Protein AF-A0A6G6KE90-F1 (afdb_monomer)

Solvent-accessible surface area (backbone atoms only — not comparable to full-atom values): 4720 Å² total; per-residue (Å²): 133,83,78,92,48,72,71,69,56,68,75,44,53,74,67,52,49,54,52,49,51,51,53,51,48,56,49,41,64,72,77,41,68,82,75,59,77,77,58,83,64,53,62,57,53,52,51,53,54,47,53,34,42,76,70,70,67,54,85,83,71,56,71,67,57,46,53,52,52,56,63,71,64,68,122

pLDDT: mean 87.87, std 12.54, range [43.69, 97.56]

Structure (mmCIF, N/CA/C/O backbone):
data_AF-A0A6G6KE90-F1
#
_entry.id   AF-A0A6G6KE90-F1
#
loop_
_atom_site.group_PDB
_atom_site.id
_atom_site.type_symbol
_atom_site.label_atom_id
_atom_site.label_alt_id
_atom_site.label_comp_id
_atom_site.label_asym_id
_atom_site.label_entity_id
_atom_site.label_seq_id
_atom_site.pdbx_PDB_ins_code
_atom_site.Cartn_x
_atom_site.Cartn_y
_atom_site.Cartn_z
_atom_site.occupancy
_atom_site.B_iso_or_equiv
_atom_site.auth_seq_id
_atom_site.auth_comp_id
_atom_site.auth_asym_id
_atom_site.auth_atom_id
_atom_site.pdbx_PDB_model_num
ATOM 1 N N . MET A 1 1 ? -0.407 -2.302 27.681 1.00 43.69 1 MET A N 1
ATOM 2 C CA . MET A 1 1 ? -1.308 -1.912 26.576 1.00 43.69 1 MET A CA 1
ATOM 3 C C . MET A 1 1 ? -1.981 -3.180 26.091 1.00 43.69 1 MET A C 1
ATOM 5 O O . MET A 1 1 ? -1.265 -4.148 25.869 1.00 43.69 1 MET A O 1
ATOM 9 N N . SER A 1 2 ? -3.314 -3.218 26.032 1.00 62.41 2 SER A N 1
ATOM 10 C CA . SER A 1 2 ? -4.014 -4.379 25.468 1.00 62.41 2 SER A CA 1
ATOM 11 C C . SER A 1 2 ? -3.839 -4.380 23.951 1.00 62.41 2 SER A C 1
ATOM 13 O O . SER A 1 2 ? -3.799 -3.310 23.341 1.00 62.41 2 SER A O 1
ATOM 15 N N . ALA A 1 3 ? -3.682 -5.559 23.357 1.00 77.88 3 ALA A N 1
ATOM 16 C CA . ALA A 1 3 ? -3.641 -5.702 21.907 1.00 77.88 3 ALA A CA 1
ATOM 17 C C . ALA A 1 3 ? -5.011 -5.347 21.308 1.00 77.88 3 ALA A C 1
ATOM 19 O O . ALA A 1 3 ? -6.035 -5.623 21.931 1.00 77.88 3 ALA A O 1
ATOM 20 N N . LEU A 1 4 ? -5.016 -4.755 20.108 1.00 82.75 4 LEU A N 1
ATOM 21 C CA . LEU A 1 4 ? -6.239 -4.488 19.350 1.00 82.75 4 LEU A CA 1
ATOM 22 C C . LEU A 1 4 ? -6.925 -5.827 19.028 1.00 82.75 4 LEU A C 1
ATOM 24 O O . LEU A 1 4 ? -6.346 -6.657 18.322 1.00 82.75 4 LEU A O 1
ATOM 28 N N . ALA A 1 5 ? -8.126 -6.050 19.555 1.00 87.69 5 ALA A N 1
ATOM 29 C CA . ALA A 1 5 ? -8.902 -7.263 19.332 1.00 87.69 5 ALA A CA 1
ATOM 30 C C . ALA A 1 5 ? -9.916 -7.071 18.189 1.00 87.69 5 ALA A C 1
ATOM 32 O O . ALA A 1 5 ? -10.346 -5.948 17.921 1.00 87.69 5 ALA A O 1
ATOM 33 N N . PRO A 1 6 ? -10.369 -8.153 17.526 1.00 88.94 6 PRO A N 1
ATOM 34 C CA . PRO A 1 6 ? -11.404 -8.060 16.493 1.00 88.94 6 PRO A CA 1
ATOM 35 C C . PRO A 1 6 ? -12.679 -7.348 16.973 1.00 88.94 6 PRO A C 1
ATOM 37 O O . PRO A 1 6 ? -13.213 -6.504 16.255 1.00 88.94 6 PRO A O 1
ATOM 40 N N . ALA A 1 7 ? -13.098 -7.607 18.217 1.00 89.75 7 ALA A N 1
ATOM 41 C CA . ALA A 1 7 ? -14.266 -6.980 18.836 1.00 89.75 7 ALA A CA 1
ATOM 42 C C . ALA A 1 7 ? -14.149 -5.445 18.947 1.00 89.75 7 ALA A C 1
ATOM 44 O O . ALA A 1 7 ? -15.157 -4.743 18.871 1.00 89.75 7 ALA A O 1
ATOM 45 N N . ASP A 1 8 ? -12.931 -4.905 19.066 1.00 88.12 8 ASP A N 1
ATOM 46 C CA . ASP A 1 8 ? -12.705 -3.454 19.106 1.00 88.12 8 ASP A CA 1
ATOM 47 C C . ASP A 1 8 ? -12.998 -2.806 17.745 1.00 88.12 8 ASP A C 1
ATOM 49 O O . ASP A 1 8 ? -13.464 -1.672 17.675 1.00 88.12 8 ASP A O 1
ATOM 53 N N . ILE A 1 9 ? -12.755 -3.536 16.650 1.00 92.62 9 ILE A N 1
ATOM 54 C CA . ILE A 1 9 ? -12.999 -3.077 15.276 1.00 92.62 9 ILE A CA 1
ATOM 55 C C . ILE A 1 9 ? -14.465 -3.288 14.888 1.00 92.62 9 ILE A C 1
ATOM 57 O O . ILE A 1 9 ? -15.036 -2.484 14.152 1.00 92.62 9 ILE A O 1
ATOM 61 N N . GLU A 1 10 ? -15.091 -4.365 15.368 1.00 94.06 10 GLU A N 1
ATOM 62 C CA . GLU A 1 10 ? -16.485 -4.694 15.058 1.00 94.06 10 GLU A CA 1
ATOM 63 C C . GLU A 1 10 ? -17.449 -3.572 15.450 1.00 94.06 10 GLU A C 1
ATOM 65 O O . GLU A 1 10 ? -18.334 -3.236 14.662 1.00 94.06 10 GLU A O 1
ATOM 70 N N . ASN A 1 11 ? -17.195 -2.928 16.590 1.00 92.81 11 ASN A N 1
ATOM 71 C CA . ASN A 1 11 ? -18.001 -1.822 17.106 1.00 92.81 11 ASN A CA 1
ATOM 72 C C . ASN A 1 11 ? -17.753 -0.475 16.402 1.00 92.81 11 ASN A C 1
ATOM 74 O O . ASN A 1 11 ? -18.511 0.467 16.619 1.00 92.81 11 ASN A O 1
ATOM 78 N N . MET A 1 12 ? -16.725 -0.366 15.552 1.00 95.44 12 MET A N 1
ATOM 79 C CA . MET A 1 12 ? -16.443 0.857 14.798 1.00 95.44 12 MET A CA 1
ATOM 80 C C . MET A 1 12 ? -17.388 1.012 13.607 1.00 95.44 12 MET A C 1
ATOM 82 O O . MET A 1 12 ? -17.563 0.092 12.795 1.00 95.44 12 MET A O 1
ATOM 86 N N . THR A 1 13 ? -17.883 2.231 13.423 1.00 97.12 13 THR A N 1
ATOM 87 C CA . THR A 1 13 ? -18.489 2.689 12.172 1.00 97.12 13 THR A CA 1
ATOM 88 C C . THR A 1 13 ? -17.495 2.584 11.012 1.00 97.12 13 THR A C 1
ATOM 90 O O . THR A 1 13 ? -16.276 2.541 11.190 1.00 97.12 13 THR A O 1
ATOM 93 N N . THR A 1 14 ? -17.994 2.604 9.773 1.00 96.94 14 THR A N 1
ATOM 94 C CA . THR A 1 14 ? -17.125 2.615 8.584 1.00 96.94 14 THR A CA 1
ATOM 95 C C . THR A 1 14 ? -16.138 3.785 8.598 1.00 96.94 14 THR A C 1
ATOM 97 O O . THR A 1 14 ? -14.980 3.606 8.227 1.00 96.94 14 THR A O 1
ATOM 100 N N . GLN A 1 15 ? -16.569 4.967 9.048 1.00 97.56 15 GLN A N 1
ATOM 101 C CA . GLN A 1 15 ? -15.705 6.143 9.140 1.00 97.56 15 GLN A CA 1
ATOM 102 C C . GLN A 1 15 ? -14.562 5.923 10.136 1.00 97.56 15 GLN A C 1
ATOM 104 O O . GLN A 1 15 ? -13.407 6.184 9.802 1.00 97.56 15 GLN A O 1
ATOM 109 N N . GLU A 1 16 ? -14.867 5.399 11.322 1.00 96.44 16 GLU A N 1
ATOM 110 C CA . GLU A 1 16 ? -13.864 5.105 12.351 1.00 96.44 16 GLU A CA 1
ATOM 111 C C . GLU A 1 16 ? -12.877 4.034 11.882 1.00 96.44 16 GLU A C 1
ATOM 113 O O . GLU A 1 16 ? -11.672 4.195 12.065 1.00 96.44 16 GLU A O 1
ATOM 118 N N . ARG A 1 17 ? -13.345 2.992 11.180 1.00 95.94 17 ARG A N 1
ATOM 119 C CA . ARG A 1 17 ? -12.455 1.976 10.591 1.00 95.94 17 ARG A CA 1
ATOM 120 C C . ARG A 1 17 ? -11.486 2.583 9.580 1.00 95.94 17 ARG A C 1
ATOM 122 O O . ARG A 1 17 ? -10.301 2.263 9.608 1.00 95.94 17 ARG A O 1
ATOM 129 N N . LEU A 1 18 ? -11.964 3.471 8.707 1.00 97.06 18 LEU A N 1
ATOM 130 C CA . LEU A 1 18 ? -11.111 4.150 7.725 1.00 97.06 18 LEU A CA 1
ATOM 131 C C . LEU A 1 18 ? -10.076 5.058 8.404 1.00 97.06 18 LEU A C 1
ATOM 133 O O . LEU A 1 18 ? -8.913 5.071 8.007 1.00 97.06 18 LEU A O 1
ATOM 137 N N . GLN A 1 19 ? -10.470 5.778 9.456 1.00 96.44 19 GLN A N 1
ATOM 138 C CA . GLN A 1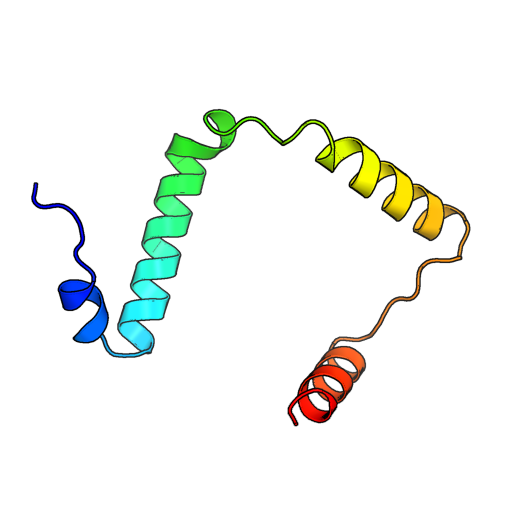 19 ? -9.546 6.595 10.246 1.00 96.44 19 GLN A CA 1
ATOM 139 C C . GLN A 1 19 ? -8.507 5.736 10.977 1.00 96.44 19 GLN A C 1
ATOM 141 O O . GLN A 1 19 ? -7.320 6.062 10.956 1.00 96.44 19 GLN A O 1
ATOM 146 N N . ALA A 1 20 ? -8.925 4.616 11.570 1.00 94.50 20 ALA A N 1
ATOM 147 C CA . ALA A 1 20 ? -8.027 3.665 12.213 1.00 94.50 20 ALA A CA 1
ATOM 148 C C . ALA A 1 20 ? -7.022 3.075 11.210 1.00 94.50 20 ALA A C 1
ATOM 150 O O . ALA A 1 20 ? -5.828 3.032 11.502 1.00 94.50 20 ALA A O 1
ATOM 151 N N . MET A 1 21 ? -7.469 2.701 10.002 1.00 95.12 21 MET A N 1
ATOM 152 C CA . MET A 1 21 ? -6.584 2.249 8.921 1.00 95.12 21 MET A CA 1
ATOM 153 C C . MET A 1 21 ? -5.527 3.301 8.566 1.00 95.12 21 MET A C 1
ATOM 155 O O . MET A 1 21 ? -4.354 2.959 8.437 1.00 95.12 21 MET A O 1
ATOM 159 N N . GLU A 1 22 ? -5.912 4.573 8.450 1.00 95.56 22 GLU A N 1
ATOM 160 C CA . GLU A 1 22 ? -4.985 5.666 8.126 1.00 95.56 22 GLU A CA 1
ATOM 161 C C . GLU A 1 22 ? -3.951 5.904 9.239 1.00 95.56 22 GLU A C 1
ATOM 163 O O . GLU A 1 22 ? -2.767 6.118 8.971 1.00 95.56 22 GLU A O 1
ATOM 168 N N . LEU A 1 23 ? -4.376 5.850 10.505 1.00 93.44 23 LEU A N 1
ATOM 169 C CA . LEU A 1 23 ? -3.478 5.991 11.653 1.00 93.44 23 LEU A CA 1
ATOM 170 C C . LEU A 1 23 ? -2.478 4.833 11.734 1.00 93.44 23 LEU A C 1
ATOM 172 O O 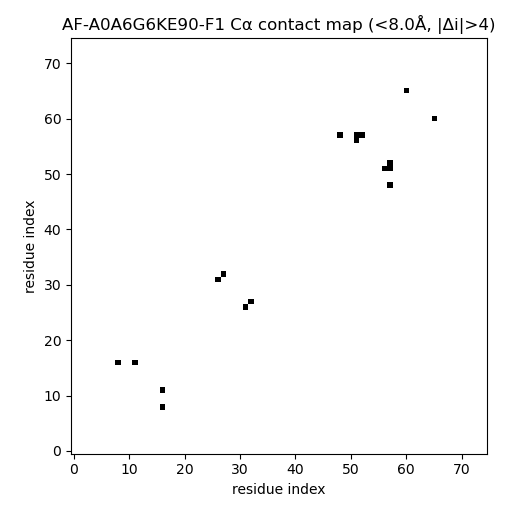. LEU A 1 23 ? -1.279 5.070 11.904 1.00 93.44 23 LEU A O 1
ATOM 176 N N . LEU A 1 24 ? -2.955 3.598 11.554 1.00 90.88 24 LEU A N 1
ATOM 177 C CA . LEU A 1 24 ? -2.106 2.408 11.496 1.00 90.88 24 LEU A CA 1
ATOM 178 C C . LEU A 1 24 ? -1.105 2.506 10.344 1.00 90.88 24 LEU A C 1
ATOM 180 O O . LEU A 1 24 ? 0.089 2.288 10.545 1.00 90.88 24 LEU A O 1
ATOM 184 N N . TRP A 1 25 ? -1.565 2.902 9.156 1.00 91.19 25 TRP A N 1
ATOM 185 C CA . TRP A 1 25 ? -0.708 3.082 7.989 1.00 91.19 25 TRP A CA 1
ATOM 186 C C . TRP A 1 25 ? 0.402 4.107 8.243 1.00 91.19 25 TRP A C 1
ATOM 188 O O . TRP A 1 25 ? 1.570 3.834 7.969 1.00 91.19 25 TRP A O 1
ATOM 198 N N . LYS A 1 26 ? 0.072 5.263 8.834 1.00 90.56 26 LYS A N 1
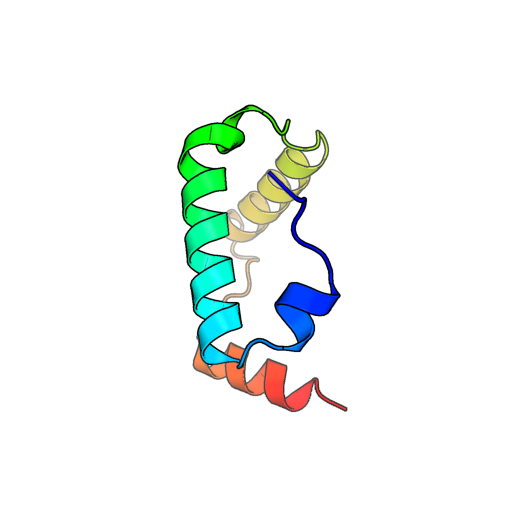ATOM 199 C CA . LYS A 1 26 ? 1.057 6.292 9.205 1.00 90.56 26 LYS A CA 1
ATOM 200 C C . LYS A 1 26 ? 2.095 5.792 10.205 1.00 90.56 26 LYS A C 1
ATOM 202 O O . LYS A 1 26 ? 3.258 6.169 10.085 1.00 90.56 26 LYS A O 1
ATOM 207 N N . SER A 1 27 ? 1.695 4.981 11.183 1.00 88.38 27 SER A N 1
ATOM 208 C CA . SER A 1 27 ? 2.630 4.383 12.143 1.00 88.38 27 SER A CA 1
ATOM 209 C C . SER A 1 27 ? 3.572 3.394 11.452 1.00 88.38 27 SER A C 1
ATOM 211 O O . SER A 1 27 ? 4.790 3.540 11.545 1.00 88.38 27 SER A O 1
ATOM 213 N N . LEU A 1 28 ? 3.031 2.465 10.658 1.00 86.25 28 LEU A N 1
ATOM 214 C CA . LEU A 1 28 ? 3.827 1.481 9.915 1.00 86.25 28 LEU A CA 1
ATOM 215 C C . LEU A 1 28 ? 4.804 2.140 8.933 1.00 86.25 28 LEU A C 1
ATOM 217 O O . LEU A 1 28 ? 5.944 1.695 8.802 1.00 86.25 28 LEU A O 1
ATOM 221 N N . ALA A 1 29 ? 4.383 3.216 8.267 1.00 84.88 29 ALA A N 1
ATOM 222 C CA . ALA A 1 29 ? 5.223 3.956 7.332 1.00 84.88 29 ALA A CA 1
ATOM 223 C C . ALA A 1 29 ? 6.406 4.667 8.014 1.00 84.88 29 ALA A C 1
ATOM 225 O O . ALA A 1 29 ? 7.461 4.803 7.396 1.00 84.88 29 ALA A O 1
ATOM 226 N N . LYS A 1 30 ? 6.247 5.114 9.267 1.00 82.19 30 LYS A N 1
ATOM 227 C CA . LYS A 1 30 ? 7.311 5.775 10.038 1.00 82.19 30 LYS A CA 1
ATOM 228 C C . LYS A 1 30 ? 8.310 4.781 10.627 1.00 82.19 30 LYS A C 1
ATOM 230 O O . LYS A 1 30 ? 9.511 5.000 10.507 1.00 82.19 30 LYS A O 1
ATOM 235 N N . ASP A 1 31 ? 7.813 3.691 11.210 1.00 67.88 31 ASP A N 1
ATOM 236 C CA . ASP A 1 31 ? 8.622 2.819 12.073 1.00 67.88 31 ASP A CA 1
ATOM 237 C C . ASP A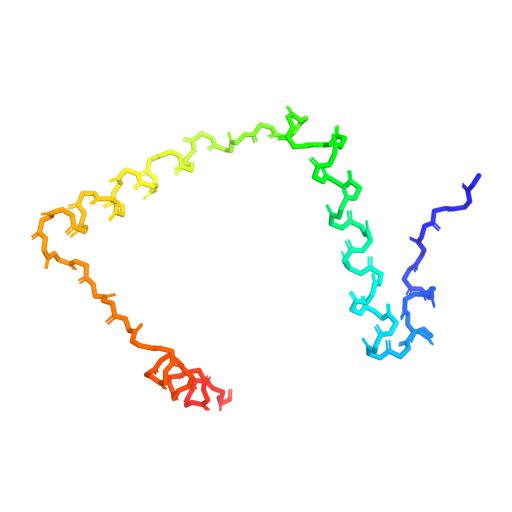 1 31 ? 9.002 1.476 11.410 1.00 67.88 31 ASP A C 1
ATOM 239 O O . ASP A 1 31 ? 10.029 0.882 11.737 1.00 67.88 31 ASP A O 1
ATOM 243 N N . GLY A 1 32 ? 8.194 0.982 10.461 1.00 60.16 32 GLY A N 1
ATOM 244 C CA . GLY A 1 32 ? 8.230 -0.410 9.985 1.00 60.16 32 GLY A CA 1
ATOM 245 C C . GLY A 1 32 ? 8.629 -0.621 8.521 1.00 60.16 32 GLY A C 1
ATOM 246 O O . GLY A 1 32 ? 8.864 -1.761 8.118 1.00 60.16 32 GLY A O 1
ATOM 247 N N . GLY A 1 33 ? 8.761 0.444 7.720 1.00 59.34 33 GLY A N 1
ATOM 248 C CA . GLY A 1 33 ? 9.037 0.342 6.276 1.00 59.34 33 GLY A CA 1
ATOM 249 C C . GLY A 1 33 ? 10.326 -0.411 5.905 1.00 59.34 33 GLY A C 1
ATOM 250 O O . GLY A 1 33 ? 10.425 -0.947 4.805 1.00 59.34 33 GLY A O 1
ATOM 251 N N . HIS A 1 34 ? 11.286 -0.505 6.830 1.00 60.41 34 HIS A N 1
ATOM 252 C CA . HIS A 1 34 ? 12.565 -1.202 6.638 1.00 60.41 34 HIS A CA 1
ATOM 253 C C . HIS A 1 34 ? 12.646 -2.566 7.343 1.00 60.41 34 HIS A C 1
ATOM 255 O O . HIS A 1 34 ? 13.601 -3.306 7.122 1.00 60.41 34 HIS A O 1
ATOM 261 N N . GLN A 1 35 ? 11.675 -2.908 8.197 1.00 69.31 35 GLN A N 1
ATOM 262 C CA . GLN A 1 35 ? 11.713 -4.140 8.999 1.00 69.31 35 GLN A CA 1
ATOM 263 C C . GLN A 1 35 ? 11.169 -5.357 8.241 1.00 69.31 35 GLN A C 1
ATOM 265 O O . GLN A 1 35 ? 11.513 -6.493 8.562 1.00 69.31 35 GLN A O 1
ATOM 270 N N . VAL A 1 36 ? 10.350 -5.135 7.209 1.00 77.19 36 VAL A N 1
ATOM 271 C CA . VAL A 1 36 ? 9.830 -6.205 6.354 1.00 77.19 36 VAL A CA 1
ATOM 272 C C . VAL A 1 36 ? 10.675 -6.287 5.089 1.00 77.19 36 VAL A C 1
ATOM 274 O O . VAL A 1 36 ? 10.608 -5.420 4.217 1.00 77.19 36 VAL A O 1
ATOM 277 N N . ALA A 1 37 ? 11.466 -7.353 4.973 1.00 81.31 37 ALA A N 1
ATOM 278 C CA . ALA A 1 37 ? 12.217 -7.615 3.755 1.00 81.31 37 ALA A CA 1
ATOM 279 C C . ALA A 1 37 ? 11.255 -7.809 2.575 1.00 81.31 37 ALA A C 1
ATOM 281 O O . ALA A 1 37 ? 10.296 -8.583 2.640 1.00 81.31 37 ALA A O 1
ATOM 282 N N . THR A 1 38 ? 11.534 -7.123 1.467 1.00 81.19 38 THR A N 1
ATOM 283 C CA . THR A 1 38 ? 10.802 -7.350 0.221 1.00 81.19 38 THR A CA 1
ATOM 284 C C . THR A 1 38 ? 10.999 -8.807 -0.217 1.00 81.19 38 THR A C 1
ATOM 286 O O . THR A 1 38 ? 12.146 -9.257 -0.292 1.00 81.19 38 THR A O 1
ATOM 289 N N . PRO A 1 39 ? 9.929 -9.557 -0.545 1.00 89.69 39 PRO A N 1
ATOM 290 C CA . PRO A 1 39 ? 10.079 -10.926 -1.020 1.00 89.69 39 PRO A CA 1
ATOM 291 C C . PRO A 1 39 ? 10.986 -10.993 -2.253 1.00 89.69 39 PRO A C 1
ATOM 293 O O . PRO A 1 39 ? 10.830 -10.200 -3.182 1.00 89.69 39 PRO A O 1
ATOM 296 N N . ALA A 1 40 ? 11.887 -11.978 -2.317 1.00 88.25 40 ALA A N 1
ATOM 297 C CA . ALA A 1 40 ? 12.861 -12.099 -3.411 1.00 88.25 40 ALA A CA 1
ATOM 298 C C . ALA A 1 40 ? 12.211 -12.172 -4.810 1.00 88.25 40 ALA A C 1
ATOM 300 O O . ALA A 1 40 ? 12.775 -11.719 -5.806 1.00 88.25 40 ALA A O 1
ATOM 301 N N . TRP A 1 41 ? 10.989 -12.706 -4.900 1.00 94.50 41 TRP A N 1
ATOM 302 C CA . TRP A 1 41 ? 10.236 -12.772 -6.153 1.00 94.50 41 TRP A CA 1
ATOM 303 C C . TRP A 1 41 ? 9.695 -11.408 -6.614 1.00 94.50 41 TRP A C 1
ATOM 305 O O . TRP A 1 41 ? 9.447 -11.227 -7.808 1.00 94.50 41 TRP A O 1
ATOM 315 N N . HIS A 1 42 ? 9.518 -10.441 -5.708 1.00 93.81 42 HIS A N 1
ATOM 316 C CA . HIS A 1 42 ? 8.858 -9.167 -5.998 1.00 93.81 42 HIS A CA 1
ATOM 317 C C . HIS A 1 42 ? 9.631 -8.357 -7.045 1.00 93.81 42 HIS A C 1
ATOM 319 O O . HIS A 1 42 ? 9.044 -7.892 -8.023 1.00 93.81 42 HIS A O 1
ATOM 325 N N . ALA A 1 43 ? 10.960 -8.291 -6.914 1.00 91.25 43 ALA A N 1
ATOM 326 C CA . ALA A 1 43 ? 11.824 -7.617 -7.881 1.00 91.25 43 ALA A CA 1
ATOM 327 C C . ALA A 1 43 ? 11.679 -8.203 -9.298 1.00 91.25 43 ALA A C 1
ATOM 329 O O . ALA A 1 43 ? 11.589 -7.457 -10.273 1.00 91.25 43 ALA A O 1
ATOM 330 N N . ARG A 1 44 ? 11.568 -9.535 -9.420 1.00 95.19 44 ARG A N 1
ATOM 331 C CA . ARG A 1 44 ? 11.377 -10.215 -10.714 1.00 95.19 44 ARG A CA 1
ATOM 332 C C . ARG A 1 44 ? 10.042 -9.846 -11.360 1.00 95.19 44 ARG A C 1
ATOM 334 O O . ARG A 1 44 ? 9.993 -9.600 -12.563 1.00 95.19 44 ARG A O 1
ATOM 341 N N . VAL A 1 45 ? 8.967 -9.777 -10.573 1.00 96.19 45 VAL A N 1
ATOM 342 C CA . VAL A 1 45 ? 7.640 -9.371 -11.067 1.00 96.19 45 VAL A CA 1
ATOM 343 C C . VAL A 1 45 ? 7.646 -7.914 -11.527 1.00 96.19 45 VAL A C 1
ATOM 345 O O . VAL A 1 45 ? 7.110 -7.617 -12.595 1.00 96.19 45 VAL A O 1
ATOM 348 N N . LEU A 1 46 ? 8.270 -7.010 -10.765 1.00 95.38 46 LEU A N 1
ATOM 349 C CA . LEU A 1 46 ? 8.401 -5.604 -11.156 1.00 95.38 46 LEU A CA 1
ATOM 350 C C . LEU A 1 46 ? 9.221 -5.447 -12.440 1.00 95.38 46 LEU A C 1
ATOM 352 O O . LEU A 1 46 ? 8.794 -4.723 -13.338 1.00 95.38 46 LEU A O 1
ATOM 356 N N . ALA A 1 47 ? 10.337 -6.168 -12.569 1.00 95.56 47 ALA A N 1
ATOM 357 C CA . ALA A 1 47 ? 11.163 -6.157 -13.774 1.00 95.56 47 ALA A CA 1
ATOM 358 C C . ALA A 1 47 ? 10.380 -6.633 -15.009 1.00 95.56 47 ALA A C 1
ATOM 360 O O . ALA A 1 47 ? 10.382 -5.956 -16.035 1.00 95.56 47 ALA A O 1
ATOM 361 N N . ALA A 1 48 ? 9.639 -7.741 -14.896 1.00 95.75 48 ALA A N 1
ATOM 362 C CA . ALA A 1 48 ? 8.809 -8.252 -15.987 1.00 95.75 48 ALA A CA 1
ATOM 363 C C . ALA A 1 48 ? 7.692 -7.269 -16.384 1.00 95.75 48 ALA A C 1
ATOM 365 O O . ALA A 1 48 ? 7.451 -7.034 -17.569 1.00 95.75 48 ALA A O 1
ATOM 366 N N . ARG A 1 49 ? 7.020 -6.654 -15.399 1.00 96.19 49 ARG A N 1
ATOM 367 C CA . ARG A 1 49 ? 5.991 -5.631 -15.650 1.00 96.19 49 ARG A CA 1
ATOM 368 C C . ARG A 1 49 ? 6.581 -4.391 -16.317 1.00 96.19 49 ARG A C 1
ATOM 370 O O . ARG A 1 49 ? 5.969 -3.878 -17.249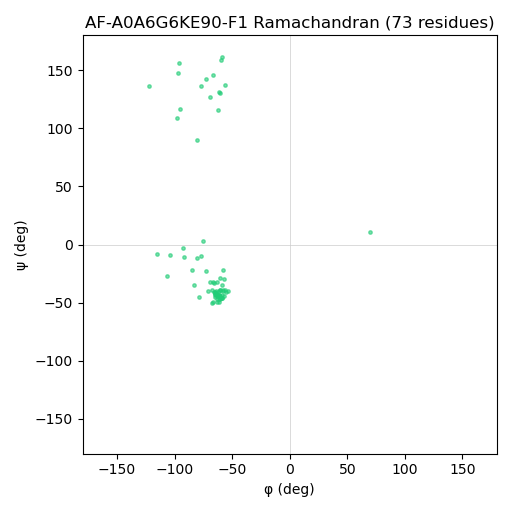 1.00 96.19 49 ARG A O 1
ATOM 377 N N . ARG A 1 50 ? 7.762 -3.943 -15.882 1.00 96.25 50 ARG A N 1
ATOM 378 C CA . ARG A 1 50 ? 8.468 -2.810 -16.487 1.00 96.25 50 ARG A CA 1
ATOM 379 C C . ARG A 1 50 ? 8.850 -3.104 -17.932 1.00 96.25 50 ARG A C 1
ATOM 381 O O . ARG A 1 50 ? 8.492 -2.325 -18.801 1.00 96.25 50 ARG A O 1
ATOM 388 N N . ALA A 1 51 ? 9.471 -4.251 -18.205 1.00 97.31 51 ALA A N 1
ATOM 389 C CA . ALA A 1 51 ? 9.837 -4.652 -19.565 1.00 97.31 51 ALA A CA 1
ATOM 390 C C . ALA A 1 51 ? 8.626 -4.663 -20.514 1.00 97.31 51 ALA A C 1
ATOM 392 O O . ALA A 1 51 ? 8.716 -4.181 -21.638 1.00 97.31 51 ALA A O 1
ATOM 393 N N . LYS A 1 52 ? 7.465 -5.138 -20.042 1.00 97.19 52 LYS A N 1
ATOM 394 C CA . LYS A 1 52 ? 6.211 -5.103 -20.809 1.00 97.19 52 LYS A CA 1
ATOM 395 C C . LYS A 1 52 ? 5.764 -3.675 -21.147 1.00 97.19 52 LYS A C 1
ATOM 397 O O . LYS A 1 52 ? 5.256 -3.444 -22.240 1.00 97.19 52 LYS A O 1
ATOM 402 N N . VAL A 1 53 ? 5.918 -2.734 -20.214 1.00 96.88 53 VAL A N 1
ATOM 403 C CA . VAL A 1 53 ? 5.591 -1.319 -20.443 1.00 96.88 53 VAL A CA 1
ATOM 404 C C . VAL A 1 53 ? 6.544 -0.705 -21.465 1.00 96.88 53 VAL A C 1
ATOM 406 O O . VAL A 1 53 ? 6.066 -0.145 -22.445 1.00 96.88 53 VAL A O 1
ATOM 409 N N . GLU A 1 54 ? 7.857 -0.879 -21.289 1.00 97.19 54 GLU A N 1
ATOM 410 C CA . GLU A 1 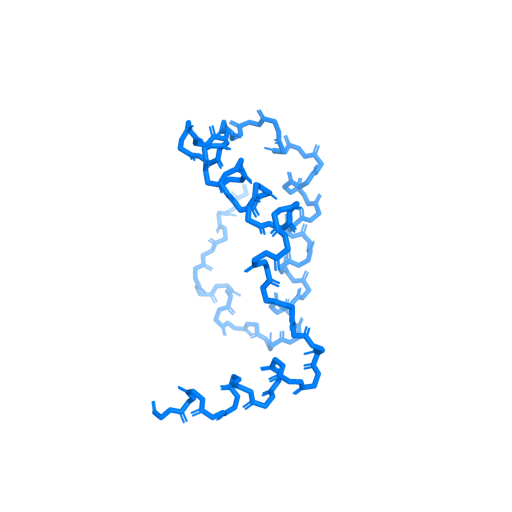54 ? 8.870 -0.326 -22.204 1.00 97.19 54 GLU A CA 1
ATOM 411 C C . GLU A 1 54 ? 8.760 -0.909 -23.622 1.00 97.19 54 GLU A C 1
ATOM 413 O O . GLU A 1 54 ? 8.985 -0.215 -24.607 1.00 97.19 54 GLU A O 1
ATOM 418 N N . ALA A 1 55 ? 8.342 -2.173 -23.750 1.00 97.50 55 ALA A N 1
ATOM 419 C CA . ALA A 1 55 ? 8.081 -2.812 -25.039 1.00 97.50 55 ALA A CA 1
ATOM 420 C C . ALA A 1 55 ? 6.768 -2.354 -25.712 1.00 97.50 55 ALA A C 1
ATOM 422 O O . ALA A 1 55 ? 6.379 -2.920 -26.733 1.00 97.50 55 ALA A O 1
ATOM 423 N N . GLY A 1 56 ? 6.025 -1.406 -25.125 1.00 96.81 56 GLY A N 1
ATOM 424 C CA . GLY A 1 56 ? 4.725 -0.953 -25.637 1.00 96.81 56 GLY A CA 1
ATOM 425 C C . GLY A 1 56 ? 3.598 -1.985 -25.498 1.00 96.81 56 GLY A C 1
ATOM 426 O O . GLY A 1 56 ? 2.516 -1.814 -26.050 1.00 96.81 56 GLY A O 1
ATOM 427 N N . GLN A 1 57 ? 3.823 -3.065 -24.748 1.00 96.75 57 GLN A N 1
ATOM 428 C CA . GLN A 1 57 ? 2.863 -4.156 -24.544 1.00 96.75 57 GLN A CA 1
ATOM 429 C C . GLN A 1 57 ? 1.997 -3.948 -23.290 1.00 96.75 57 GLN A C 1
ATOM 431 O O . GLN A 1 57 ? 1.126 -4.766 -22.969 1.00 96.75 57 GLN A O 1
ATOM 436 N N . GLY A 1 58 ? 2.250 -2.882 -22.527 1.00 93.19 58 GLY A N 1
ATOM 437 C CA . GLY A 1 58 ? 1.459 -2.493 -21.366 1.00 93.19 58 GLY A CA 1
ATOM 438 C C . GLY A 1 58 ? 0.076 -1.988 -21.778 1.00 93.19 58 GLY A C 1
ATOM 439 O O . GLY A 1 58 ? -0.039 -1.071 -22.583 1.00 93.19 58 GLY A O 1
ATOM 440 N N . ARG A 1 59 ? -0.988 -2.554 -21.196 1.00 90.94 59 ARG A N 1
ATOM 441 C CA . ARG A 1 59 ? -2.344 -2.008 -21.334 1.00 90.94 59 ARG A CA 1
ATOM 442 C C . ARG A 1 59 ? -2.645 -1.119 -20.137 1.00 90.94 59 ARG A C 1
ATOM 444 O O . ARG A 1 59 ? -2.733 -1.616 -19.015 1.00 90.94 59 ARG 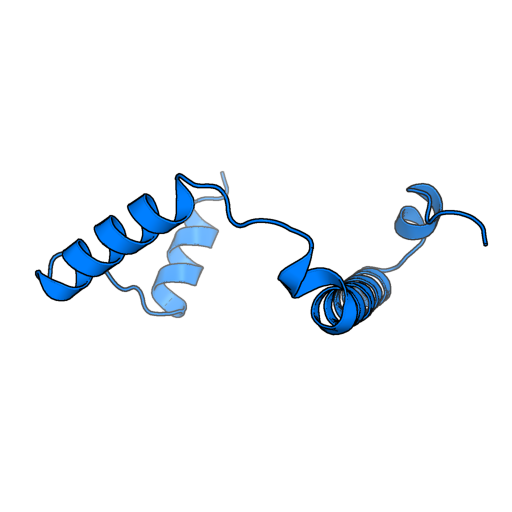A O 1
ATOM 451 N N . PHE A 1 60 ? -2.854 0.161 -20.401 1.00 92.31 60 PHE A N 1
ATOM 452 C CA . PHE A 1 60 ? -3.308 1.128 -19.412 1.00 92.31 60 PHE A CA 1
ATOM 453 C C . PHE A 1 60 ? -4.820 1.304 -19.523 1.00 92.31 60 PHE A C 1
ATOM 455 O O . PHE A 1 60 ? -5.396 1.143 -20.597 1.00 92.31 60 PHE A O 1
ATOM 462 N N . LEU A 1 61 ? -5.460 1.573 -18.391 1.00 95.19 61 LEU A N 1
ATOM 463 C CA . LEU A 1 61 ? -6.876 1.904 -18.320 1.00 95.19 61 LEU A CA 1
ATOM 464 C C . LEU A 1 61 ? -6.989 3.273 -17.663 1.00 95.19 61 LEU A C 1
ATOM 466 O O . LEU A 1 61 ? -6.340 3.530 -16.647 1.00 95.19 61 LEU A O 1
ATOM 470 N N . SER A 1 62 ? -7.846 4.120 -18.211 1.00 96.38 62 SER A N 1
ATOM 471 C CA . SER A 1 62 ? -8.358 5.280 -17.492 1.00 96.38 62 SER A CA 1
ATOM 472 C C . SER A 1 62 ? -9.102 4.836 -16.228 1.00 96.38 62 SER A C 1
ATOM 474 O O . SER A 1 62 ? -9.594 3.705 -16.120 1.00 96.38 62 SER A O 1
ATOM 476 N N . LEU A 1 63 ? -9.234 5.746 -15.262 1.00 95.19 63 LEU A N 1
ATOM 477 C CA . LEU A 1 63 ? -9.986 5.466 -14.038 1.00 95.19 63 LEU A CA 1
ATOM 478 C C . LEU A 1 63 ? -11.445 5.095 -14.331 1.00 95.19 63 LEU A C 1
ATOM 480 O O . LEU A 1 63 ? -12.002 4.233 -13.654 1.00 95.19 63 LEU A O 1
ATOM 484 N N . ASP A 1 64 ? -12.054 5.685 -15.357 1.00 95.94 64 ASP A N 1
ATOM 485 C CA . ASP A 1 64 ? -13.429 5.365 -15.737 1.00 95.94 64 ASP A CA 1
ATOM 486 C C . ASP A 1 64 ? -13.551 3.974 -16.363 1.00 95.94 64 ASP A C 1
ATOM 488 O O . ASP A 1 64 ? -14.483 3.234 -16.035 1.00 95.94 64 ASP A O 1
ATOM 492 N N . GLU A 1 65 ? -12.597 3.572 -17.207 1.00 95.62 65 GLU A N 1
ATOM 493 C CA . GLU A 1 65 ? -12.519 2.202 -17.730 1.00 95.62 65 GLU A CA 1
ATOM 494 C C . GLU A 1 65 ? -12.319 1.180 -16.611 1.00 95.62 65 GLU A C 1
ATOM 496 O O . GLU A 1 65 ? -12.996 0.149 -16.588 1.00 95.62 65 GLU A O 1
ATOM 501 N N . LEU A 1 66 ? -11.439 1.482 -15.652 1.00 95.38 66 LEU A N 1
ATOM 502 C CA . LEU A 1 66 ? -11.211 0.638 -14.484 1.00 95.38 66 LEU A CA 1
ATOM 503 C C . LEU A 1 66 ? -12.489 0.491 -13.645 1.00 95.38 66 LEU A C 1
ATOM 505 O O . LEU A 1 66 ? -12.897 -0.630 -13.339 1.00 95.38 66 LEU A O 1
ATOM 509 N N . LYS A 1 67 ? -13.158 1.604 -13.321 1.00 93.44 67 LYS A N 1
ATOM 510 C CA . LYS A 1 67 ? -14.419 1.611 -12.564 1.00 93.44 67 LYS A CA 1
ATOM 511 C C . LYS A 1 67 ? -15.512 0.805 -13.270 1.00 93.44 67 LYS A C 1
ATOM 513 O O . LYS A 1 67 ? -16.216 0.036 -12.617 1.00 93.44 67 LYS A O 1
ATOM 518 N N . ARG A 1 68 ? -15.661 0.954 -14.595 1.00 94.88 68 ARG A N 1
ATOM 519 C CA . ARG A 1 68 ? -16.619 0.161 -15.390 1.00 94.88 68 ARG A CA 1
ATOM 520 C C . ARG A 1 68 ? -16.304 -1.331 -15.319 1.00 94.88 68 ARG A C 1
ATOM 522 O 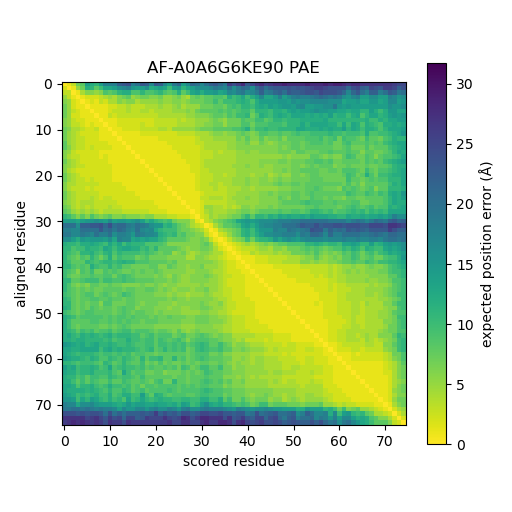O . ARG A 1 68 ? -17.207 -2.119 -15.056 1.00 94.88 68 ARG A O 1
ATOM 529 N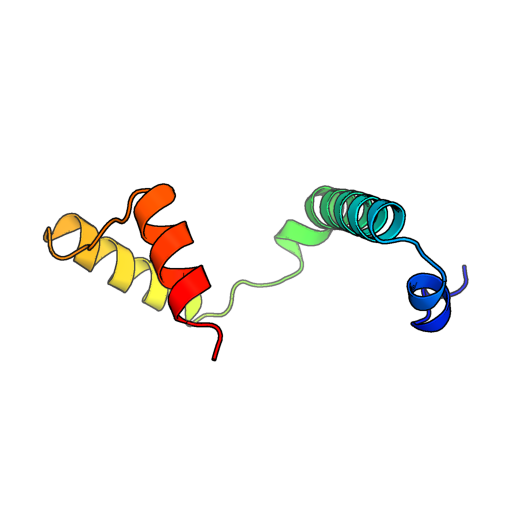 N . ARG A 1 69 ? -15.034 -1.710 -15.493 1.00 92.88 69 ARG A N 1
ATOM 530 C CA . ARG A 1 69 ? -14.591 -3.108 -15.410 1.00 92.88 69 ARG A CA 1
ATOM 531 C C . ARG A 1 69 ? -14.897 -3.728 -14.046 1.00 92.88 69 ARG A C 1
ATOM 533 O O . ARG A 1 69 ? -15.401 -4.842 -14.006 1.00 92.88 69 ARG A O 1
ATOM 540 N N . LEU A 1 70 ? -14.598 -3.028 -12.951 1.00 91.88 70 LEU A N 1
ATOM 541 C CA . LEU A 1 70 ? -14.808 -3.551 -11.597 1.00 91.88 70 LEU A CA 1
ATOM 542 C C . LEU A 1 70 ? -16.295 -3.722 -11.263 1.00 91.88 70 LEU A C 1
ATOM 544 O O . LEU A 1 70 ? -16.665 -4.740 -10.694 1.00 91.88 70 LEU A O 1
ATOM 548 N N . ARG A 1 71 ? -17.158 -2.792 -11.690 1.00 89.38 71 ARG A N 1
ATOM 549 C CA . ARG A 1 71 ? -18.616 -2.930 -11.515 1.00 89.38 71 ARG A CA 1
ATOM 550 C C . ARG A 1 71 ? -19.215 -4.094 -12.308 1.00 89.38 71 ARG A C 1
ATOM 552 O O . ARG A 1 71 ? -20.167 -4.701 -11.845 1.00 89.38 71 ARG A O 1
ATOM 559 N N . GLY A 1 72 ? -18.664 -4.409 -13.482 1.00 76.81 72 GLY A N 1
ATOM 560 C CA . GLY A 1 72 ? -19.085 -5.565 -14.284 1.00 76.81 72 GLY A CA 1
ATOM 561 C C . GLY A 1 72 ? -18.495 -6.907 -13.830 1.00 76.81 72 GLY A C 1
ATOM 562 O O . GLY A 1 72 ? -18.928 -7.947 -14.317 1.00 76.81 72 GLY A O 1
ATOM 563 N N . ALA A 1 73 ? -17.505 -6.892 -12.931 1.00 63.16 73 ALA A N 1
ATOM 564 C CA . ALA A 1 73 ? -16.858 -8.087 -12.383 1.00 63.16 73 ALA A CA 1
ATOM 565 C C . ALA A 1 73 ? -17.510 -8.588 -11.081 1.00 63.16 73 ALA A C 1
ATOM 567 O O . ALA A 1 73 ? -17.199 -9.690 -10.638 1.00 63.16 73 ALA A O 1
ATOM 568 N N . SER A 1 74 ? -18.413 -7.803 -10.485 1.00 55.91 74 SER A N 1
ATOM 569 C CA . SER A 1 74 ? -19.279 -8.238 -9.390 1.00 55.91 74 SER A CA 1
ATOM 570 C C . SER A 1 74 ? -20.468 -9.021 -9.959 1.00 55.91 74 SER A C 1
ATOM 572 O O . SER A 1 74 ? -21.491 -8.436 -10.309 1.00 55.91 74 SER A O 1
ATOM 574 N N . LYS A 1 75 ? -20.306 -10.340 -10.087 1.00 50.50 75 LYS A N 1
ATOM 575 C CA . LYS A 1 75 ? -21.411 -11.305 -10.059 1.00 50.50 75 LYS A CA 1
ATOM 576 C C . LYS A 1 75 ? -21.332 -12.089 -8.762 1.00 50.50 75 LYS A C 1
ATOM 578 O O . LYS A 1 75 ? -20.188 -12.393 -8.359 1.00 50.50 75 LYS A O 1
#

Sequence (75 aa):
MSALAPADIENMTTQERLQAMELLWKSLAKDGGHQVATPAWHARVLAARRAKVEAGQGRFLSLDELKRRLRGASK

Foldseek 3Di:
DDDDDPVNLVPDDPVVNVVVVVVVVVVCVVPPPPVDDDPPCPVVVVVVQVVCVVVVNDDDDDPVRVVVVVVVPPD

Secondary structure (DSSP, 8-state):
-PPPPHHHHHTS-HHHHHHHHHHHHHHHHHHTTTTSPPPHHHHHHHHHHHHHHHTT-PPP--HHHHHHHHHHH--

Mean predicted aligned error: 7.94 Å

Radius of gyration: 18.9 Å; Cα contacts (8 Å, |Δi|>4): 9; chains: 1; bounding box: 34×19×52 Å